Protein AF-A0A967L608-F1 (afdb_monomer_lite)

Radius of gyration: 39.66 Å; chains: 1; bounding box: 47×34×130 Å

Structure (mmCIF, N/CA/C/O backbone):
data_AF-A0A967L608-F1
#
_entry.id   AF-A0A967L60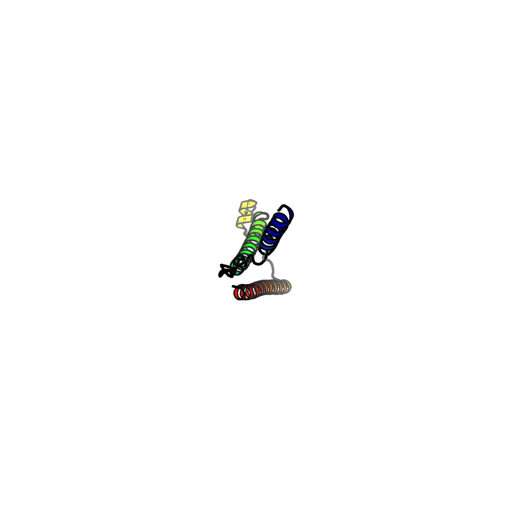8-F1
#
loop_
_atom_site.group_PDB
_atom_site.id
_atom_site.type_symbol
_atom_site.label_atom_id
_atom_site.label_alt_id
_atom_site.label_comp_id
_atom_site.label_asym_id
_atom_site.label_entity_id
_atom_site.label_seq_id
_atom_site.pdbx_PDB_ins_code
_atom_site.Cartn_x
_atom_site.Cartn_y
_atom_site.Cartn_z
_atom_site.occupancy
_atom_site.B_iso_or_equiv
_atom_site.auth_seq_id
_atom_site.auth_comp_id
_atom_site.auth_asym_id
_atom_site.auth_atom_id
_atom_site.pdbx_PDB_model_num
ATOM 1 N N . ASP A 1 1 ? -14.023 5.064 99.621 1.00 57.09 1 ASP A N 1
ATOM 2 C CA . ASP A 1 1 ? -14.237 6.055 98.541 1.00 57.09 1 ASP A CA 1
ATOM 3 C C . ASP A 1 1 ? -13.305 5.937 97.334 1.00 57.09 1 ASP A C 1
ATOM 5 O O . ASP A 1 1 ? -13.781 6.086 96.217 1.00 57.09 1 ASP A O 1
ATOM 9 N N . GLN A 1 2 ? -12.013 5.606 97.480 1.00 54.22 2 GLN A N 1
ATOM 10 C CA . GLN A 1 2 ? -11.124 5.406 96.313 1.00 54.22 2 GLN A CA 1
ATOM 11 C C . GLN A 1 2 ? -11.430 4.148 95.472 1.00 54.22 2 GLN A C 1
ATOM 13 O O . GLN A 1 2 ? -11.172 4.134 94.271 1.00 54.22 2 GLN A O 1
ATOM 18 N N . LEU A 1 3 ? -12.001 3.098 96.073 1.00 55.53 3 LEU A N 1
ATOM 19 C CA . LEU A 1 3 ? -12.303 1.839 95.373 1.00 55.53 3 LEU A CA 1
ATOM 20 C C . LEU A 1 3 ? -13.581 1.907 94.519 1.00 55.53 3 LEU A C 1
ATOM 22 O O . LEU A 1 3 ? -13.697 1.168 93.545 1.00 55.53 3 LEU A O 1
ATOM 26 N N . THR A 1 4 ? -14.507 2.817 94.835 1.00 58.81 4 THR A N 1
ATOM 27 C CA . THR A 1 4 ? -15.756 3.017 94.083 1.00 58.81 4 THR A CA 1
ATOM 28 C C . THR A 1 4 ? -15.501 3.791 92.789 1.00 58.81 4 THR A C 1
ATOM 30 O O . THR A 1 4 ? -15.927 3.355 91.725 1.00 58.81 4 THR A O 1
ATOM 33 N N . LYS A 1 5 ? -14.673 4.845 92.850 1.00 56.38 5 LYS A N 1
ATOM 34 C CA . LYS A 1 5 ? -14.239 5.608 91.664 1.00 56.38 5 LYS A CA 1
ATOM 35 C C . LYS A 1 5 ? -13.518 4.748 90.623 1.00 56.38 5 LYS A C 1
ATOM 37 O O . LYS A 1 5 ? -13.706 4.940 89.430 1.00 56.38 5 LYS A O 1
ATOM 42 N N . ARG A 1 6 ? -12.712 3.773 91.061 1.00 57.56 6 ARG A N 1
ATOM 43 C CA . ARG A 1 6 ? -11.966 2.886 90.152 1.00 57.56 6 ARG A CA 1
ATOM 44 C C . ARG A 1 6 ? -12.868 1.897 89.403 1.00 57.56 6 ARG A C 1
ATOM 46 O O . ARG A 1 6 ? -12.497 1.471 88.318 1.00 57.56 6 ARG A O 1
ATOM 53 N N . ARG A 1 7 ? -14.037 1.547 89.957 1.00 58.25 7 ARG A N 1
ATOM 54 C CA . ARG A 1 7 ? -15.056 0.756 89.245 1.00 58.25 7 ARG A CA 1
ATOM 55 C C . ARG A 1 7 ? -15.780 1.595 88.197 1.00 58.25 7 ARG A C 1
ATOM 57 O O . ARG A 1 7 ? -15.86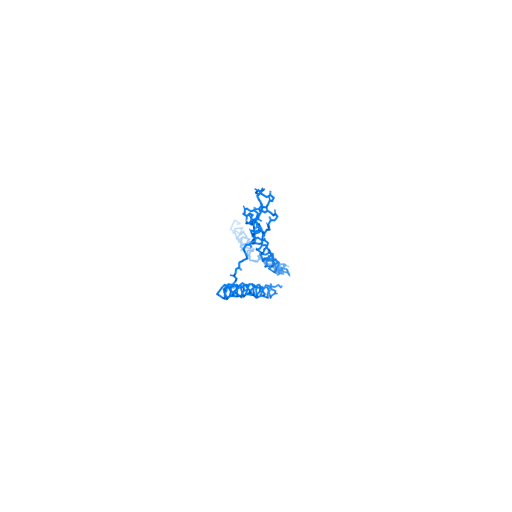8 1.164 87.059 1.00 58.25 7 ARG A O 1
ATOM 64 N N . GLU A 1 8 ? -16.175 2.810 88.557 1.00 57.41 8 GLU A N 1
ATOM 65 C CA . GLU A 1 8 ? -16.852 3.752 87.654 1.00 57.41 8 GLU A CA 1
ATOM 66 C C . GLU A 1 8 ? -15.994 4.105 86.426 1.00 57.41 8 GLU A C 1
ATOM 68 O O . GLU A 1 8 ? -16.481 4.152 85.303 1.00 57.41 8 GLU A O 1
ATOM 73 N N . THR A 1 9 ? -14.679 4.285 86.609 1.00 55.06 9 THR A N 1
ATOM 74 C CA . THR A 1 9 ? -13.766 4.563 85.486 1.00 55.06 9 THR A CA 1
ATOM 75 C C . THR A 1 9 ? -13.564 3.350 84.572 1.00 55.06 9 THR A C 1
ATOM 77 O O . THR A 1 9 ? -13.403 3.530 83.371 1.00 55.06 9 THR A O 1
ATOM 80 N N . LEU A 1 10 ? -13.606 2.121 85.102 1.00 53.91 10 LEU A N 1
ATOM 81 C CA . LEU A 1 10 ? -13.514 0.903 84.284 1.00 53.91 10 LEU A CA 1
ATOM 82 C C . LEU A 1 10 ? -14.807 0.627 83.507 1.00 53.91 10 LEU A C 1
ATOM 84 O O . LEU A 1 10 ? -14.740 0.099 82.403 1.00 53.91 10 LEU A O 1
ATOM 88 N N . GLU A 1 11 ? -15.959 1.019 84.049 1.00 55.00 11 GLU A N 1
ATOM 89 C CA . GLU A 1 11 ? -17.250 0.939 83.359 1.00 55.00 11 GLU A CA 1
ATOM 90 C C . GLU A 1 11 ? -17.311 1.928 82.183 1.00 55.00 11 GLU A C 1
ATOM 92 O O . GLU A 1 11 ? -17.745 1.564 81.095 1.00 55.00 11 GLU A O 1
ATOM 97 N N . ILE A 1 12 ? -16.737 3.128 82.344 1.00 54.16 12 ILE A N 1
ATOM 98 C CA . ILE A 1 12 ? -16.585 4.105 81.253 1.00 54.16 12 ILE A CA 1
ATOM 99 C C . ILE A 1 12 ? -15.536 3.643 80.224 1.00 54.16 12 ILE A C 1
ATOM 101 O O . ILE A 1 12 ? -15.761 3.773 79.023 1.00 54.16 12 ILE A O 1
ATOM 105 N N . SER A 1 13 ? -14.410 3.055 80.648 1.00 53.03 13 SER A N 1
ATOM 106 C CA . SER A 1 13 ? -13.409 2.503 79.716 1.00 53.03 13 SER A CA 1
ATOM 107 C C . SER A 1 13 ? -13.917 1.283 78.936 1.00 53.03 13 SER A C 1
ATOM 109 O O . SER A 1 13 ? -13.511 1.099 77.794 1.00 53.03 13 SER A O 1
ATOM 111 N N . ALA A 1 14 ? -14.828 0.487 79.505 1.00 53.59 14 ALA A N 1
ATOM 112 C CA . ALA A 1 14 ? -15.451 -0.651 78.824 1.00 53.59 14 ALA A CA 1
ATOM 113 C C . ALA A 1 14 ? -16.548 -0.245 77.821 1.00 53.59 14 ALA A C 1
ATOM 115 O O . ALA A 1 14 ? -16.906 -1.050 76.962 1.00 53.59 14 ALA A O 1
ATOM 116 N N . GLU A 1 15 ? -17.084 0.975 77.924 1.00 50.94 15 GLU A N 1
ATOM 117 C CA . GLU A 1 15 ? -18.064 1.523 76.976 1.00 50.94 15 GLU A CA 1
ATOM 118 C C . GLU A 1 15 ? -17.384 2.176 75.758 1.00 50.94 15 GLU A C 1
ATOM 120 O O . GLU A 1 15 ? -17.915 2.148 74.649 1.00 50.94 15 GLU A O 1
ATOM 125 N N . VAL A 1 16 ? -16.165 2.698 75.933 1.00 51.16 16 VAL A N 1
ATOM 126 C CA . VAL A 1 16 ? -15.374 3.282 74.834 1.00 51.16 16 VAL A CA 1
ATOM 127 C C . VAL A 1 16 ? -14.735 2.199 73.956 1.00 51.16 16 VAL A C 1
ATOM 129 O O . VAL A 1 16 ? -14.709 2.352 72.739 1.00 51.16 16 VAL A O 1
ATOM 132 N N . ASP A 1 17 ? -14.327 1.066 74.537 1.00 47.53 17 ASP A N 1
ATOM 133 C CA . ASP A 1 17 ? -13.759 -0.078 73.795 1.00 47.53 17 ASP A CA 1
ATOM 134 C C . ASP A 1 17 ? -14.817 -0.847 72.973 1.00 47.53 17 ASP A C 1
ATOM 136 O O . ASP A 1 17 ? -14.496 -1.650 72.102 1.00 47.53 17 ASP A O 1
ATOM 140 N N . ARG A 1 18 ? -16.111 -0.592 73.227 1.00 44.94 18 ARG A N 1
ATOM 141 C CA . ARG A 1 18 ? -17.239 -1.190 72.491 1.00 44.94 18 ARG A CA 1
ATOM 142 C C . ARG A 1 18 ? -17.734 -0.334 71.319 1.00 44.94 18 ARG A C 1
ATOM 144 O O . ARG A 1 18 ? -18.650 -0.750 70.617 1.00 44.94 18 ARG A O 1
ATOM 151 N N . SER A 1 19 ? -17.121 0.830 71.097 1.00 44.75 19 SER A N 1
ATOM 152 C CA . SER A 1 19 ? -17.437 1.746 69.989 1.00 44.75 19 SER A CA 1
ATOM 153 C C . SER A 1 19 ? -16.478 1.611 68.795 1.00 44.75 19 SER A C 1
ATOM 155 O O . SER A 1 19 ? -16.448 2.487 67.935 1.00 44.75 19 SER A O 1
ATOM 157 N N . GLU A 1 20 ? -15.705 0.522 68.721 1.00 50.03 20 GLU A N 1
ATOM 158 C CA . GLU A 1 20 ? -14.938 0.145 67.521 1.00 50.03 20 GLU A CA 1
ATOM 159 C C . GLU A 1 20 ? -15.702 -0.817 66.595 1.00 50.03 20 GLU A C 1
ATOM 161 O O . GLU A 1 20 ? -15.109 -1.402 65.690 1.00 50.03 20 GLU A O 1
ATOM 166 N N . ASP A 1 21 ? -17.016 -0.985 66.778 1.00 49.72 21 ASP A N 1
ATOM 167 C CA . ASP A 1 21 ? -17.831 -1.771 65.853 1.00 49.72 21 ASP A CA 1
ATOM 168 C C . ASP A 1 21 ? -18.725 -0.856 65.013 1.00 49.72 21 ASP A C 1
ATOM 170 O O . ASP A 1 21 ? -19.523 -0.075 65.526 1.00 49.72 21 ASP A O 1
ATOM 174 N N . GLN A 1 22 ? -18.561 -0.979 63.697 1.00 48.88 22 GLN A N 1
ATOM 175 C CA . GLN A 1 22 ? -19.244 -0.236 62.639 1.00 48.88 22 GLN A CA 1
ATOM 176 C C . GLN A 1 22 ? -18.855 1.238 62.478 1.00 48.88 22 GLN A C 1
ATOM 178 O O . GLN A 1 22 ? -19.680 2.149 62.539 1.00 48.88 22 GLN A O 1
ATOM 183 N N . VAL A 1 23 ? -17.658 1.455 61.929 1.00 48.53 23 VAL A N 1
ATOM 184 C CA . VAL A 1 23 ? -17.643 2.276 60.709 1.00 48.53 23 VAL A CA 1
ATOM 185 C C . VAL A 1 23 ? -18.420 1.474 59.660 1.00 48.53 23 VAL A C 1
ATOM 187 O O . VAL A 1 23 ? -17.849 0.695 58.901 1.00 48.53 23 VAL A O 1
ATOM 190 N N . GLU A 1 24 ? -19.752 1.581 59.691 1.00 52.66 24 GLU A N 1
ATOM 191 C CA . GLU A 1 24 ? -20.622 1.114 58.620 1.00 52.66 24 GLU A CA 1
ATOM 192 C C . GLU A 1 24 ? -20.167 1.902 57.395 1.00 52.66 24 GLU A C 1
ATOM 194 O O . GLU A 1 24 ? -20.512 3.073 57.222 1.00 52.66 24 GLU A O 1
ATOM 199 N N . PHE A 1 25 ? -19.293 1.293 56.592 1.00 53.59 25 PHE A N 1
ATOM 200 C CA . PHE A 1 25 ? -18.885 1.818 55.301 1.00 53.59 25 PHE A CA 1
ATOM 201 C C . PHE A 1 25 ? -20.121 1.724 54.410 1.00 53.59 25 PHE A C 1
ATOM 203 O O . PHE A 1 25 ? -20.290 0.811 53.605 1.00 53.59 25 PHE A O 1
ATOM 210 N N . ARG A 1 26 ? -21.068 2.632 54.646 1.00 62.59 26 ARG A N 1
ATOM 211 C CA . ARG A 1 26 ? -22.281 2.762 53.875 1.00 62.59 26 ARG A CA 1
ATOM 212 C C . ARG A 1 26 ? -21.794 3.270 52.533 1.00 62.59 26 ARG A C 1
ATOM 214 O O . ARG A 1 26 ? -21.383 4.418 52.406 1.00 62.59 26 ARG A O 1
ATOM 221 N N . VAL A 1 27 ? -21.715 2.359 51.570 1.00 61.78 27 VAL A N 1
ATOM 222 C CA . VAL A 1 27 ? -21.346 2.653 50.187 1.00 61.78 27 VAL A CA 1
ATOM 223 C C . VAL A 1 27 ? -22.385 3.648 49.671 1.00 61.78 27 VAL A C 1
ATOM 225 O O . VAL A 1 27 ? -23.483 3.262 49.285 1.00 61.78 27 VAL A O 1
ATOM 228 N N . VAL A 1 28 ? -22.081 4.946 49.773 1.00 62.03 28 VAL A N 1
ATOM 229 C CA . VAL A 1 28 ? -23.013 6.031 49.420 1.00 62.03 28 VAL A CA 1
ATOM 230 C C . VAL A 1 28 ? -23.251 6.071 47.911 1.00 62.03 28 VAL A C 1
ATOM 232 O O . VAL A 1 28 ? -24.317 6.492 47.475 1.00 62.03 28 VAL A O 1
ATOM 235 N N . GLU A 1 29 ? -22.323 5.555 47.105 1.00 56.88 29 GLU A N 1
ATOM 236 C CA . GLU A 1 29 ? -22.543 5.362 45.677 1.00 56.88 29 GLU A CA 1
ATOM 237 C C . GLU A 1 29 ? -21.965 4.016 45.230 1.00 56.88 29 GLU A C 1
ATOM 239 O O . GLU A 1 29 ? -20.777 3.761 45.454 1.00 56.88 29 GLU A O 1
ATOM 244 N N . PRO A 1 30 ? -22.764 3.135 44.596 1.00 65.25 30 PRO A N 1
ATOM 245 C CA . PRO A 1 30 ? -22.203 1.979 43.914 1.00 65.25 30 PRO A CA 1
ATOM 246 C C . PRO A 1 30 ? -21.175 2.469 42.881 1.00 65.25 30 PRO A C 1
ATOM 248 O O . PRO A 1 30 ? -21.386 3.524 42.272 1.00 65.25 30 PRO A O 1
ATOM 251 N N . PRO A 1 31 ? -20.069 1.736 42.661 1.00 61.78 31 PRO A N 1
ATOM 252 C CA . PRO A 1 31 ? -19.106 2.094 41.631 1.00 61.78 31 PRO A CA 1
ATOM 253 C C . PRO A 1 31 ? -19.849 2.208 40.301 1.00 61.78 31 PRO A C 1
ATOM 255 O O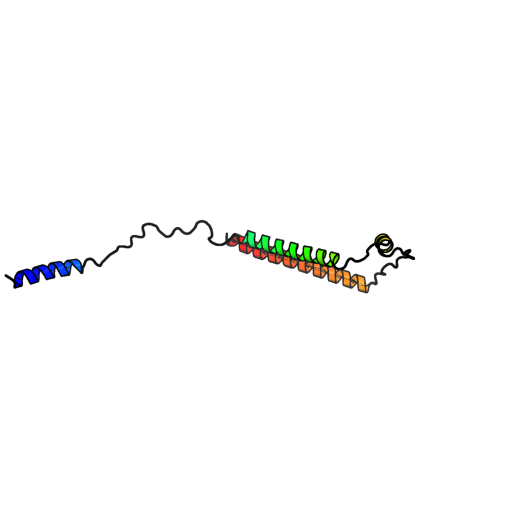 . PRO A 1 31 ? -20.409 1.232 39.799 1.00 61.78 31 PRO A O 1
ATOM 258 N N . ARG A 1 32 ? -19.906 3.425 39.753 1.00 62.50 32 ARG A N 1
ATOM 259 C CA . ARG A 1 32 ? -20.498 3.662 38.439 1.00 62.50 32 ARG A CA 1
ATOM 260 C C . ARG A 1 32 ? -19.613 2.928 37.441 1.00 62.50 32 ARG A C 1
ATOM 262 O O . ARG A 1 32 ? -18.470 3.324 37.228 1.00 62.50 32 ARG A O 1
ATOM 269 N N . VAL A 1 33 ? -20.122 1.840 36.869 1.00 61.66 33 VAL A N 1
ATOM 270 C CA . VAL A 1 33 ? -19.533 1.257 35.663 1.00 61.66 33 VAL A CA 1
ATOM 271 C C . VAL A 1 33 ? -19.476 2.377 34.625 1.00 61.66 33 VAL A C 1
ATOM 273 O O . VAL A 1 33 ? -20.523 2.962 34.330 1.00 61.66 33 VAL A O 1
ATOM 276 N N . PRO A 1 34 ? -18.282 2.748 34.131 1.00 59.75 34 PRO A N 1
ATOM 277 C CA . PRO A 1 34 ? -18.171 3.767 33.105 1.00 59.75 34 PRO A CA 1
ATOM 278 C C . PRO A 1 34 ? -19.038 3.356 31.916 1.00 59.75 34 PRO A C 1
ATOM 280 O O . PRO A 1 34 ? -18.899 2.255 31.391 1.00 59.75 34 PRO A O 1
ATOM 283 N N . THR A 1 35 ? -19.954 4.232 31.514 1.00 60.97 35 THR A N 1
ATOM 284 C CA . THR A 1 35 ? -20.787 4.062 30.314 1.00 60.97 35 THR A CA 1
ATOM 285 C C . THR A 1 35 ? -19.980 4.171 29.025 1.00 60.97 35 THR A C 1
ATOM 287 O O . THR A 1 35 ? -20.478 3.816 27.964 1.00 60.97 35 THR A O 1
ATOM 290 N N . GLU A 1 36 ? -18.739 4.648 29.118 1.00 58.19 36 GLU A N 1
ATOM 291 C CA . GLU A 1 36 ? -17.795 4.716 28.013 1.00 58.19 36 GLU A CA 1
ATOM 292 C C . GLU A 1 36 ? -16.592 3.817 28.321 1.00 58.19 36 GLU A C 1
ATOM 294 O O . GLU A 1 36 ? -16.045 3.873 29.430 1.00 58.19 36 GLU A O 1
ATOM 299 N N . PRO A 1 37 ? -16.169 2.969 27.369 1.00 59.00 37 PRO A N 1
ATOM 300 C CA . PRO A 1 37 ? -15.021 2.105 27.566 1.00 59.00 37 PRO A CA 1
ATOM 301 C C . PRO A 1 37 ? -13.777 2.952 27.856 1.00 59.00 37 PRO A C 1
ATOM 303 O O . PRO A 1 37 ? -13.388 3.811 27.072 1.00 59.00 37 PRO A O 1
ATOM 306 N N . ALA A 1 38 ? -13.095 2.667 28.966 1.00 59.06 38 ALA A N 1
ATOM 307 C CA . ALA A 1 38 ? -11.859 3.348 29.368 1.00 59.06 38 ALA A CA 1
ATOM 308 C C . ALA A 1 38 ? -10.657 3.078 28.428 1.00 59.06 38 ALA A C 1
ATOM 310 O O . ALA A 1 38 ? -9.551 3.559 28.673 1.00 59.06 38 ALA A O 1
ATOM 311 N N . ALA A 1 39 ? -10.849 2.282 27.369 1.00 61.28 39 ALA A N 1
ATOM 312 C CA . ALA A 1 39 ? -9.832 1.949 26.382 1.00 61.28 39 ALA A CA 1
ATOM 313 C C . ALA A 1 39 ? -9.976 2.838 25.131 1.00 61.28 39 ALA A C 1
ATOM 315 O O . ALA A 1 39 ? -11.096 3.080 24.684 1.00 61.28 39 ALA A O 1
ATOM 316 N N . PRO A 1 40 ? -8.864 3.290 24.519 1.00 67.25 40 PRO A N 1
ATOM 317 C CA . PRO A 1 40 ? -8.908 4.118 23.317 1.00 67.25 40 PRO A CA 1
ATOM 318 C C . PRO A 1 40 ? -9.650 3.409 22.178 1.00 67.25 40 PRO A C 1
ATOM 320 O O . PRO A 1 40 ? -9.540 2.190 22.036 1.00 67.25 40 PRO A O 1
ATOM 323 N N . ASN A 1 41 ? -10.369 4.187 21.359 1.00 73.31 41 ASN A N 1
ATOM 324 C CA . ASN A 1 41 ? -11.189 3.741 20.226 1.00 73.31 41 ASN A CA 1
ATOM 325 C C . ASN A 1 41 ? -10.457 2.704 19.353 1.00 73.31 41 ASN A C 1
ATOM 327 O O . ASN A 1 41 ? -9.731 3.054 18.418 1.00 73.31 41 ASN A O 1
ATOM 331 N N . ARG A 1 42 ? -10.665 1.412 19.639 1.00 79.44 42 ARG A N 1
ATOM 332 C CA . ARG A 1 42 ? -9.988 0.299 18.954 1.00 79.44 42 ARG A CA 1
ATOM 333 C C . ARG A 1 42 ? -10.192 0.336 17.434 1.00 79.44 42 ARG A C 1
ATOM 335 O O . ARG A 1 42 ? -9.193 0.208 16.726 1.00 79.44 42 ARG A O 1
ATOM 342 N N . PRO A 1 43 ? -11.404 0.608 16.904 1.00 80.00 43 PRO A N 1
ATOM 343 C CA . PRO A 1 43 ? -11.611 0.726 15.458 1.00 80.00 43 PRO A CA 1
ATOM 344 C C . PRO A 1 43 ? -10.801 1.867 14.816 1.00 80.00 43 PRO A C 1
ATOM 346 O O . PRO A 1 43 ? -10.301 1.741 13.696 1.00 80.00 43 PRO A O 1
ATOM 349 N N . ALA A 1 44 ? -10.615 2.976 15.541 1.00 83.81 44 ALA A N 1
ATOM 350 C CA . ALA A 1 44 ? -9.824 4.111 15.069 1.00 83.81 44 ALA A CA 1
ATOM 351 C C . ALA A 1 44 ? -8.319 3.790 15.049 1.00 83.81 44 ALA A C 1
ATOM 353 O O . ALA A 1 44 ? -7.614 4.179 14.124 1.00 83.81 44 ALA A O 1
ATOM 354 N N . LEU A 1 45 ? -7.816 3.029 16.026 1.00 84.31 45 LEU A N 1
ATOM 355 C CA . LEU A 1 45 ? -6.416 2.586 16.037 1.00 84.31 45 LEU A CA 1
ATOM 356 C C . LEU A 1 45 ? -6.120 1.566 14.927 1.00 84.31 45 LEU A C 1
ATOM 358 O O . LEU A 1 45 ? -5.059 1.612 14.299 1.00 84.31 45 LEU A O 1
ATOM 362 N N . VAL A 1 46 ? -7.062 0.664 14.647 1.00 85.44 46 VAL A N 1
ATOM 363 C CA . VAL A 1 46 ? -6.928 -0.338 13.578 1.00 85.44 46 VAL A CA 1
ATOM 364 C C . VAL A 1 46 ? -6.911 0.332 12.198 1.00 85.44 46 VAL A C 1
ATOM 366 O O . VAL A 1 46 ? -6.033 0.045 11.387 1.00 85.44 46 VAL A O 1
ATOM 369 N N . THR A 1 47 ? -7.807 1.288 11.942 1.00 87.69 47 THR A N 1
ATOM 370 C CA . THR A 1 47 ? -7.798 2.082 10.697 1.00 87.69 47 THR A CA 1
ATOM 371 C C . THR A 1 47 ? -6.546 2.953 10.573 1.00 87.69 47 THR A C 1
ATOM 373 O O . THR A 1 47 ? -5.904 2.958 9.521 1.00 87.69 47 THR A O 1
ATOM 376 N N . ALA A 1 48 ? -6.154 3.653 11.643 1.00 89.81 48 ALA A N 1
ATOM 377 C CA . ALA A 1 48 ? -4.989 4.536 11.636 1.00 89.81 48 ALA A CA 1
ATOM 378 C C . ALA A 1 48 ? -3.678 3.778 11.389 1.00 89.81 48 ALA A C 1
ATOM 380 O O . ALA A 1 48 ? -2.843 4.240 10.614 1.00 89.81 48 ALA A O 1
ATOM 381 N N . SER A 1 49 ? -3.498 2.604 12.000 1.00 88.25 49 SER A N 1
ATOM 382 C CA . SER A 1 49 ? -2.290 1.790 11.807 1.00 88.25 49 SER A CA 1
ATOM 383 C C . SER A 1 49 ? -2.167 1.244 10.381 1.00 88.25 49 SER A C 1
ATOM 385 O O . SER A 1 49 ? -1.085 1.322 9.797 1.00 88.25 49 SER A O 1
ATOM 387 N N . LEU A 1 50 ? -3.266 0.769 9.781 1.00 89.50 50 LEU A N 1
ATOM 388 C CA . LEU A 1 50 ? -3.271 0.335 8.381 1.00 89.50 50 LEU A CA 1
ATOM 389 C C . LEU A 1 50 ? -2.969 1.506 7.434 1.00 89.50 50 LEU A C 1
ATOM 391 O O . LEU A 1 50 ? -2.148 1.369 6.525 1.00 89.50 50 LEU A O 1
ATOM 395 N N . GLY A 1 51 ? -3.593 2.664 7.669 1.00 90.81 51 GLY A N 1
ATOM 396 C CA . GLY A 1 51 ? -3.351 3.878 6.891 1.00 90.81 51 GLY A CA 1
ATOM 397 C C . GLY A 1 51 ? -1.899 4.352 6.988 1.00 90.81 51 GLY A C 1
ATOM 398 O O . GLY A 1 51 ? -1.266 4.614 5.966 1.00 90.81 51 GLY A O 1
ATOM 399 N N . ALA A 1 52 ? -1.338 4.389 8.198 1.00 91.56 52 ALA A N 1
ATOM 400 C CA . ALA A 1 52 ? 0.056 4.757 8.429 1.00 91.56 52 ALA A CA 1
ATOM 401 C C . ALA A 1 52 ? 1.028 3.793 7.734 1.00 91.56 52 ALA A C 1
ATOM 403 O O . ALA A 1 52 ? 1.988 4.239 7.107 1.00 91.56 52 ALA A O 1
ATOM 404 N N . ALA A 1 53 ? 0.763 2.484 7.783 1.00 90.38 53 ALA A N 1
ATOM 405 C CA . ALA A 1 53 ? 1.573 1.495 7.079 1.00 90.38 53 ALA A CA 1
ATOM 406 C C . ALA A 1 53 ? 1.509 1.693 5.557 1.00 90.38 53 ALA A C 1
ATOM 408 O O . ALA A 1 53 ? 2.551 1.756 4.906 1.00 90.38 53 ALA A O 1
ATOM 409 N N . ALA A 1 54 ? 0.311 1.847 4.985 1.00 90.56 54 ALA A N 1
ATOM 410 C CA . ALA A 1 54 ? 0.137 2.049 3.546 1.00 90.56 54 ALA A CA 1
ATOM 411 C C . ALA A 1 54 ? 0.867 3.307 3.049 1.00 90.56 54 ALA A C 1
ATOM 413 O O . ALA A 1 54 ? 1.580 3.258 2.045 1.00 90.56 54 ALA A O 1
ATOM 414 N N . LEU A 1 55 ? 0.744 4.414 3.786 1.00 92.06 55 LEU A N 1
ATOM 415 C CA . LEU A 1 55 ? 1.455 5.654 3.484 1.00 92.06 55 LEU A CA 1
ATOM 416 C C . LEU A 1 55 ? 2.969 5.497 3.644 1.00 92.06 55 LEU A C 1
ATOM 418 O O . LEU A 1 55 ? 3.714 5.962 2.786 1.00 92.06 55 LEU A O 1
ATOM 422 N N . GLY A 1 56 ? 3.430 4.810 4.691 1.00 91.88 56 GLY A N 1
ATOM 423 C CA . GLY A 1 56 ? 4.850 4.561 4.933 1.00 91.88 56 GLY A CA 1
ATOM 424 C C . GLY A 1 56 ? 5.504 3.751 3.813 1.00 91.88 56 GLY A C 1
ATOM 425 O O . GLY A 1 56 ? 6.525 4.166 3.266 1.00 91.88 56 GLY A O 1
ATOM 426 N N . TYR A 1 57 ? 4.892 2.635 3.411 1.00 90.31 57 TYR A N 1
ATOM 427 C CA . TYR A 1 57 ? 5.400 1.816 2.306 1.00 90.31 57 TYR A CA 1
ATOM 428 C C . TYR A 1 57 ? 5.307 2.538 0.955 1.00 90.31 57 TYR A C 1
ATOM 430 O O . TYR A 1 57 ? 6.236 2.446 0.151 1.00 90.31 57 TYR A O 1
ATOM 438 N N . GLY A 1 58 ? 4.230 3.293 0.709 1.00 88.62 58 GLY A N 1
ATOM 439 C CA . GLY A 1 58 ? 4.088 4.103 -0.503 1.00 88.62 58 GLY A CA 1
ATOM 440 C C . GLY A 1 58 ? 5.156 5.195 -0.603 1.00 88.62 58 GLY A C 1
ATOM 441 O O . GLY A 1 58 ? 5.819 5.329 -1.633 1.00 88.62 58 GLY A O 1
ATOM 442 N N . ALA A 1 59 ? 5.381 5.927 0.489 1.00 89.81 59 ALA A N 1
ATOM 443 C CA . ALA A 1 59 ? 6.413 6.954 0.574 1.00 89.81 59 ALA A CA 1
ATOM 444 C C . ALA A 1 59 ? 7.817 6.365 0.396 1.00 89.81 59 ALA A C 1
ATOM 446 O O . ALA A 1 59 ? 8.635 6.954 -0.306 1.00 89.81 59 ALA A O 1
ATOM 447 N N . LEU A 1 60 ? 8.086 5.185 0.964 1.00 89.50 60 LEU A N 1
ATOM 448 C CA . LEU A 1 60 ? 9.364 4.499 0.790 1.00 89.50 60 LEU A CA 1
ATOM 449 C C . LEU A 1 60 ? 9.619 4.122 -0.678 1.00 89.50 60 LEU A C 1
ATOM 451 O O . LEU A 1 60 ? 10.725 4.324 -1.175 1.00 89.50 60 LEU A O 1
ATOM 455 N N . GLY A 1 61 ? 8.604 3.629 -1.393 1.00 87.56 61 GLY A N 1
ATOM 456 C CA . GLY A 1 61 ? 8.727 3.315 -2.821 1.00 87.56 61 GLY A CA 1
ATOM 457 C C . GLY A 1 61 ? 9.029 4.551 -3.675 1.00 87.56 61 GLY A C 1
ATOM 458 O O . GLY A 1 61 ? 9.899 4.520 -4.551 1.00 87.56 61 GLY A O 1
ATOM 459 N N . ILE A 1 62 ? 8.363 5.669 -3.378 1.00 87.75 62 ILE A N 1
ATOM 460 C CA . ILE A 1 62 ? 8.630 6.956 -4.033 1.00 87.75 62 ILE A CA 1
ATOM 461 C C . ILE A 1 62 ? 10.052 7.428 -3.714 1.00 87.75 62 ILE A C 1
ATOM 463 O O . ILE A 1 62 ? 10.799 7.787 -4.623 1.00 87.75 62 ILE A O 1
ATOM 467 N N . LEU A 1 63 ? 10.460 7.356 -2.447 1.00 90.31 63 LEU A N 1
ATOM 468 C CA . LEU A 1 63 ? 11.801 7.728 -2.006 1.00 90.31 63 LEU A CA 1
ATOM 469 C C . LEU A 1 63 ? 12.885 6.915 -2.723 1.00 90.31 63 LEU A C 1
ATOM 471 O O . LEU A 1 63 ? 13.864 7.493 -3.186 1.00 90.31 63 LEU A O 1
ATOM 475 N N . MET A 1 64 ? 12.701 5.602 -2.889 1.00 89.56 64 MET A N 1
ATOM 476 C CA . MET A 1 64 ? 13.645 4.775 -3.652 1.00 89.56 64 MET A CA 1
ATOM 477 C C . MET A 1 64 ? 13.778 5.243 -5.107 1.00 89.56 64 MET A C 1
ATOM 479 O O . MET A 1 64 ? 14.882 5.251 -5.647 1.00 89.56 64 MET A O 1
ATOM 483 N N . THR A 1 65 ? 12.679 5.684 -5.721 1.00 85.38 65 THR A N 1
ATOM 484 C CA . THR A 1 65 ? 12.676 6.188 -7.105 1.00 85.38 65 THR A CA 1
ATOM 485 C C . THR A 1 65 ? 13.359 7.556 -7.220 1.00 85.38 65 THR A C 1
ATOM 487 O O . THR A 1 65 ? 13.991 7.845 -8.231 1.00 85.38 65 THR A O 1
ATOM 490 N N . LEU A 1 66 ? 13.271 8.386 -6.177 1.00 85.00 66 LEU A N 1
ATOM 491 C CA . LEU A 1 66 ? 13.978 9.669 -6.091 1.00 85.00 66 LEU A CA 1
ATOM 492 C C . LEU A 1 66 ? 15.489 9.486 -5.892 1.00 85.00 66 LEU A C 1
ATOM 494 O O . LEU A 1 66 ? 16.271 10.245 -6.454 1.00 85.00 66 LEU A O 1
ATOM 498 N N . VAL A 1 67 ? 15.902 8.491 -5.099 1.00 86.38 67 VAL A N 1
ATOM 499 C CA . VAL A 1 67 ? 17.322 8.205 -4.825 1.00 86.38 67 VAL A CA 1
ATOM 500 C C . VAL A 1 67 ? 18.013 7.576 -6.037 1.00 86.38 67 VAL A C 1
ATOM 502 O O . VAL A 1 67 ? 19.153 7.924 -6.339 1.00 86.38 67 VAL A O 1
ATOM 505 N N . TRP A 1 68 ? 17.329 6.676 -6.748 1.00 78.69 68 TRP A N 1
ATOM 506 C CA . TRP A 1 68 ? 17.809 6.074 -7.993 1.00 78.69 68 TRP A CA 1
ATOM 507 C C . TRP A 1 68 ? 16.849 6.363 -9.147 1.00 78.69 68 TRP A C 1
ATOM 509 O O . TRP A 1 68 ? 16.054 5.496 -9.528 1.00 78.69 68 TRP A O 1
ATOM 519 N N . PRO A 1 69 ? 16.928 7.572 -9.731 1.00 73.88 69 PRO A N 1
ATOM 520 C CA . PRO A 1 69 ? 16.134 7.897 -10.900 1.00 73.88 69 PRO A CA 1
ATOM 521 C C . PRO A 1 69 ? 16.555 6.999 -12.068 1.00 73.88 69 PRO A C 1
ATOM 523 O O . PRO A 1 69 ? 17.724 6.946 -12.453 1.00 73.88 69 PRO A O 1
ATOM 526 N N . ALA A 1 70 ? 15.590 6.278 -12.632 1.00 73.88 70 ALA A N 1
ATOM 527 C CA . ALA A 1 70 ? 15.768 5.520 -13.863 1.00 73.88 70 ALA A CA 1
ATOM 528 C C . ALA A 1 70 ? 15.298 6.361 -15.057 1.00 73.88 70 ALA A C 1
ATOM 530 O O . ALA A 1 70 ? 14.287 7.055 -14.973 1.00 73.88 70 ALA A O 1
ATOM 531 N N . PHE A 1 71 ? 16.011 6.283 -16.180 1.00 74.69 71 PHE A N 1
ATOM 532 C CA . PHE A 1 71 ? 15.591 6.934 -17.420 1.00 74.69 71 PHE A CA 1
ATOM 533 C C . PHE A 1 71 ? 14.506 6.095 -18.097 1.00 74.69 71 PHE A C 1
ATOM 535 O O . PHE A 1 71 ? 14.753 4.949 -18.481 1.00 74.69 71 PHE A O 1
ATOM 542 N N . TYR A 1 72 ? 13.308 6.659 -18.246 1.00 69.50 72 TYR A N 1
ATOM 543 C CA . TYR A 1 72 ? 12.171 5.966 -18.858 1.00 69.50 72 TYR A CA 1
ATOM 544 C C . TYR A 1 72 ? 12.006 6.331 -20.335 1.00 69.50 72 TYR A C 1
ATOM 546 O O . TYR A 1 72 ? 11.546 5.501 -21.124 1.00 69.50 72 TYR A O 1
ATOM 554 N N . THR A 1 73 ? 12.421 7.541 -20.727 1.00 70.94 73 THR A N 1
ATOM 555 C CA . THR A 1 73 ? 12.187 8.084 -22.069 1.00 70.94 73 THR A CA 1
ATOM 556 C C . THR A 1 73 ? 13.491 8.441 -22.782 1.00 70.94 73 THR A C 1
ATOM 558 O O . THR A 1 73 ? 14.495 8.802 -22.172 1.00 70.94 73 THR A O 1
ATOM 561 N N . ARG A 1 74 ? 13.471 8.385 -24.122 1.00 67.81 74 ARG A N 1
ATOM 562 C CA . ARG A 1 74 ? 14.593 8.834 -24.970 1.00 67.81 74 ARG A CA 1
ATOM 563 C C . ARG A 1 74 ? 14.925 10.318 -24.755 1.00 67.81 74 ARG A C 1
ATOM 565 O O . ARG A 1 74 ? 16.090 10.686 -24.846 1.00 67.81 74 ARG A O 1
ATOM 572 N N . ALA A 1 75 ? 13.906 11.136 -24.477 1.00 70.94 75 ALA A N 1
ATOM 573 C CA . ALA A 1 75 ? 14.050 12.557 -24.169 1.00 70.94 75 ALA A CA 1
ATOM 574 C C . ALA A 1 75 ? 14.841 12.769 -22.868 1.00 70.94 75 ALA A C 1
ATOM 576 O O . ALA A 1 75 ? 15.825 13.498 -22.894 1.00 70.94 75 ALA A O 1
ATOM 577 N N . ASP A 1 76 ? 14.501 12.036 -21.799 1.00 71.62 76 ASP A N 1
ATOM 578 C CA . ASP A 1 76 ? 15.202 12.093 -20.506 1.00 71.62 76 ASP A CA 1
ATOM 579 C C . ASP A 1 76 ? 16.697 11.754 -20.649 1.00 71.62 76 ASP A C 1
ATOM 581 O O . ASP A 1 76 ? 17.555 12.368 -20.016 1.00 71.62 76 ASP A O 1
ATOM 585 N N . LEU A 1 77 ? 17.026 10.786 -21.515 1.00 71.94 77 LEU A N 1
ATOM 586 C CA . LEU A 1 77 ? 18.410 10.386 -21.782 1.00 71.94 77 LEU A CA 1
ATOM 587 C C . LEU A 1 77 ? 19.173 11.443 -22.596 1.00 71.94 77 LEU A C 1
ATOM 589 O O . LEU A 1 77 ? 20.351 11.690 -22.341 1.00 71.94 77 LEU A O 1
ATOM 593 N N . TYR A 1 78 ? 18.506 12.059 -23.577 1.00 73.88 78 TYR A N 1
ATOM 594 C CA . TYR A 1 78 ? 19.087 13.128 -24.387 1.00 73.88 78 TYR A CA 1
ATOM 595 C C . TYR A 1 78 ? 19.338 14.384 -23.547 1.00 73.88 78 TYR A C 1
ATOM 597 O O . TYR A 1 78 ? 20.403 14.982 -23.647 1.00 73.88 78 TYR A O 1
ATOM 605 N N . GLU A 1 79 ? 18.395 14.753 -22.681 1.00 77.12 79 GLU A N 1
ATOM 606 C CA . GLU A 1 79 ? 18.519 15.915 -21.804 1.00 77.12 79 GLU A CA 1
ATOM 607 C C . GLU A 1 79 ? 19.667 15.739 -20.800 1.00 77.12 79 GLU A C 1
ATOM 609 O O . GLU A 1 79 ? 20.504 16.633 -20.668 1.00 77.12 79 GLU A O 1
ATOM 614 N N . ALA A 1 80 ? 19.776 14.558 -20.179 1.00 76.62 80 ALA A N 1
ATOM 615 C CA . ALA A 1 80 ? 20.805 14.275 -19.182 1.00 76.62 80 ALA A CA 1
ATOM 616 C C . ALA A 1 80 ? 22.207 14.027 -19.766 1.00 76.62 80 ALA A C 1
ATO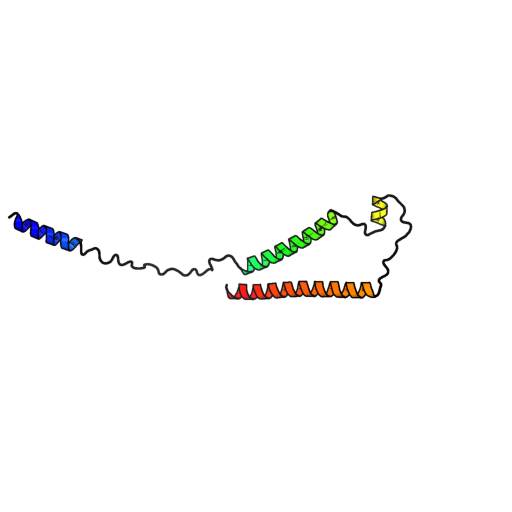M 618 O O . ALA A 1 80 ? 23.197 14.395 -19.136 1.00 76.62 80 ALA A O 1
ATOM 619 N N . MET A 1 81 ? 22.318 13.383 -20.936 1.00 78.94 81 MET A N 1
ATOM 620 C CA . MET A 1 81 ? 23.617 12.967 -21.491 1.00 78.94 81 MET A CA 1
ATOM 621 C C . MET A 1 81 ? 24.050 13.726 -22.753 1.00 78.94 81 MET A C 1
ATOM 623 O O . MET A 1 81 ? 25.190 13.561 -23.181 1.00 78.94 81 MET A O 1
ATOM 627 N N . GLN A 1 82 ? 23.178 14.545 -23.359 1.00 77.50 82 GLN A N 1
ATOM 628 C CA . GLN A 1 82 ? 23.459 15.353 -24.562 1.00 77.50 82 GLN A CA 1
ATOM 629 C C . GLN A 1 82 ? 24.028 14.545 -25.748 1.00 77.50 82 GLN A C 1
ATOM 631 O O . GLN A 1 82 ? 24.728 15.076 -26.610 1.00 77.50 82 GLN A O 1
ATOM 636 N N . ILE A 1 83 ? 23.724 13.245 -25.807 1.00 79.44 83 ILE A N 1
ATOM 637 C CA . ILE A 1 83 ? 24.140 12.328 -26.875 1.00 79.44 83 ILE A CA 1
ATOM 638 C C . ILE A 1 83 ? 22.914 11.836 -27.656 1.00 79.44 83 ILE A C 1
ATOM 640 O O . ILE A 1 83 ? 21.890 11.502 -27.052 1.00 79.44 83 ILE A O 1
ATOM 644 N N . PRO A 1 84 ? 22.984 11.770 -28.999 1.00 75.25 84 PRO A N 1
ATOM 645 C CA . PRO A 1 84 ? 21.860 11.335 -29.820 1.00 75.25 84 PRO A CA 1
ATOM 646 C C . PRO A 1 84 ? 21.547 9.849 -29.586 1.00 75.25 84 PRO A C 1
ATOM 648 O O . PRO A 1 84 ? 22.406 8.978 -29.729 1.00 75.25 84 PRO A O 1
ATOM 651 N N . VAL A 1 85 ? 20.290 9.551 -29.249 1.00 72.94 85 VAL A N 1
ATOM 652 C CA . VAL A 1 85 ? 19.806 8.179 -29.039 1.00 72.94 85 VAL A CA 1
ATOM 653 C C . VAL A 1 85 ? 19.660 7.482 -30.396 1.00 72.94 85 VAL A C 1
ATOM 655 O O . VAL A 1 85 ? 18.721 7.750 -31.141 1.00 72.94 85 VAL A O 1
ATOM 658 N N . LEU A 1 86 ? 20.582 6.567 -30.709 1.00 76.12 86 LEU A N 1
ATOM 659 C CA . LEU A 1 86 ? 20.653 5.835 -31.988 1.00 76.12 86 LEU A CA 1
ATOM 660 C C . LEU A 1 86 ? 19.456 4.887 -32.235 1.00 76.12 86 LEU A C 1
ATOM 662 O O . LEU A 1 86 ? 19.213 4.475 -33.366 1.00 76.12 86 LEU A O 1
ATOM 666 N N . GLY A 1 87 ? 18.696 4.539 -31.191 1.00 70.62 87 GLY A N 1
ATOM 667 C CA . GLY A 1 87 ? 17.503 3.689 -31.257 1.00 70.62 87 GLY A CA 1
ATOM 668 C C . GLY A 1 87 ? 17.114 3.137 -29.881 1.00 70.62 87 GLY A C 1
ATOM 669 O O . GLY A 1 87 ? 17.887 3.241 -28.932 1.00 70.62 87 GLY A O 1
ATOM 670 N N . SER A 1 88 ? 15.921 2.545 -29.748 1.00 73.75 88 SER A N 1
ATOM 671 C CA . SER A 1 88 ? 15.520 1.808 -28.535 1.00 73.75 88 SER A CA 1
ATOM 672 C C . SER A 1 88 ? 15.297 0.337 -28.854 1.00 73.75 88 SER A C 1
ATOM 674 O O . SER A 1 88 ? 14.591 0.021 -29.809 1.00 73.75 88 SER A O 1
ATOM 676 N N . ILE A 1 89 ? 15.832 -0.553 -28.024 1.00 75.94 89 ILE A N 1
ATOM 677 C CA . ILE A 1 89 ? 15.572 -1.989 -28.128 1.00 75.94 89 ILE A CA 1
ATOM 678 C C . ILE A 1 89 ? 14.388 -2.309 -27.220 1.00 75.94 89 ILE A C 1
ATOM 680 O O . ILE A 1 89 ? 14.457 -2.121 -26.005 1.00 75.94 89 ILE A O 1
ATOM 684 N N . GLU A 1 90 ? 13.290 -2.778 -27.804 1.00 71.69 90 GLU A N 1
ATOM 685 C CA . GLU A 1 90 ? 12.151 -3.233 -27.015 1.00 71.69 90 GLU A CA 1
ATOM 686 C C . GLU A 1 90 ? 12.474 -4.549 -26.306 1.00 71.69 90 GLU A C 1
ATOM 688 O O . GLU A 1 90 ? 13.082 -5.471 -26.858 1.00 71.69 90 GLU A O 1
ATOM 693 N N . LYS A 1 91 ? 12.032 -4.660 -25.052 1.00 75.00 91 LYS A N 1
ATOM 694 C CA . LYS A 1 91 ? 12.185 -5.888 -24.276 1.00 75.00 91 LYS A CA 1
ATOM 695 C C . LYS A 1 91 ? 11.268 -6.971 -24.849 1.00 75.00 91 LYS A C 1
ATOM 697 O O . LYS A 1 91 ? 10.069 -6.983 -24.570 1.00 75.00 91 LYS A O 1
ATOM 702 N N . VAL A 1 92 ? 11.838 -7.920 -25.593 1.00 76.25 92 VAL A N 1
ATOM 703 C CA . VAL A 1 92 ? 11.102 -9.073 -26.133 1.00 76.25 92 VAL A CA 1
ATOM 704 C C . VAL A 1 92 ? 10.570 -9.929 -24.981 1.00 76.25 92 VAL A C 1
ATOM 706 O O . VAL A 1 92 ? 11.319 -10.561 -24.229 1.00 76.25 92 VAL A O 1
ATOM 709 N N . ARG A 1 93 ? 9.245 -9.946 -24.814 1.00 69.69 93 ARG A N 1
ATOM 710 C CA . ARG A 1 93 ? 8.578 -10.737 -23.776 1.00 69.69 93 ARG A CA 1
ATOM 711 C C . ARG A 1 93 ? 8.563 -12.209 -24.175 1.00 69.69 93 ARG A C 1
ATOM 713 O O . ARG A 1 93 ? 7.718 -12.650 -24.944 1.00 69.69 93 ARG A O 1
ATOM 720 N N . THR A 1 94 ? 9.484 -12.989 -23.620 1.00 83.00 94 THR A N 1
ATOM 721 C CA . THR A 1 94 ? 9.458 -14.451 -23.757 1.00 83.00 94 THR A CA 1
ATOM 722 C C . THR A 1 94 ? 8.250 -15.046 -23.019 1.00 83.00 94 THR A C 1
ATOM 724 O O . THR A 1 94 ? 7.815 -14.528 -21.987 1.00 83.00 94 THR A O 1
ATOM 727 N N . GLY A 1 95 ? 7.712 -16.178 -23.491 1.00 83.25 95 GLY A N 1
ATOM 728 C CA . GLY A 1 95 ? 6.573 -16.847 -22.835 1.00 83.25 95 GLY A CA 1
ATOM 729 C C . GLY A 1 95 ? 6.835 -17.217 -21.363 1.00 83.25 95 GLY A C 1
ATOM 730 O O . GLY A 1 95 ? 5.925 -17.182 -20.535 1.00 83.25 95 GLY A O 1
ATOM 731 N N . ARG A 1 96 ? 8.102 -17.480 -21.003 1.00 81.38 96 ARG A N 1
ATOM 732 C CA . ARG A 1 96 ? 8.542 -17.681 -19.610 1.00 81.38 96 ARG A CA 1
ATOM 733 C C . ARG A 1 96 ? 8.435 -16.403 -18.772 1.00 81.38 96 ARG A C 1
ATOM 735 O O . ARG A 1 96 ? 7.956 -16.469 -17.643 1.00 81.38 96 ARG A O 1
ATOM 742 N N . ALA A 1 97 ? 8.820 -15.250 -19.324 1.00 83.88 97 ALA A N 1
ATOM 743 C CA . ALA A 1 97 ? 8.665 -13.959 -18.655 1.00 83.88 97 ALA A CA 1
ATOM 744 C C . ALA A 1 97 ? 7.185 -13.603 -18.444 1.00 83.88 97 ALA A C 1
ATOM 746 O O . ALA A 1 97 ? 6.824 -13.091 -17.389 1.00 83.88 97 ALA A O 1
ATOM 747 N N . ARG A 1 98 ? 6.308 -13.941 -19.403 1.00 85.44 98 ARG A N 1
ATOM 748 C CA . ARG A 1 98 ? 4.858 -13.739 -19.252 1.00 85.44 98 ARG A CA 1
ATOM 749 C C . ARG A 1 98 ? 4.275 -14.578 -18.117 1.00 85.44 98 ARG A C 1
ATOM 751 O O . ARG A 1 98 ? 3.513 -14.042 -17.322 1.00 85.44 98 ARG A O 1
ATOM 758 N N . ARG A 1 99 ? 4.646 -15.860 -18.016 1.00 88.00 99 ARG A N 1
ATOM 759 C CA . ARG A 1 99 ? 4.194 -16.724 -16.912 1.00 88.00 99 ARG A CA 1
ATOM 760 C C . ARG A 1 99 ? 4.660 -16.207 -15.552 1.00 88.00 99 ARG A C 1
ATOM 762 O O . ARG A 1 99 ? 3.846 -16.148 -14.641 1.00 88.00 99 ARG A O 1
ATOM 769 N N . ARG A 1 100 ? 5.926 -15.786 -15.428 1.00 88.25 100 ARG A N 1
ATOM 770 C CA . ARG A 1 100 ? 6.440 -15.187 -14.182 1.00 88.25 100 ARG A CA 1
ATOM 771 C C . ARG A 1 100 ? 5.680 -13.923 -13.795 1.00 88.25 100 ARG A C 1
ATOM 773 O O . ARG A 1 100 ? 5.221 -13.842 -12.668 1.00 88.25 100 ARG A O 1
ATOM 780 N N . ALA A 1 101 ? 5.454 -13.014 -14.743 1.00 87.94 101 ALA A N 1
ATOM 781 C CA . ALA A 1 101 ? 4.707 -11.785 -14.482 1.00 87.94 101 ALA A CA 1
ATOM 782 C C . ALA A 1 101 ? 3.269 -12.053 -14.008 1.00 87.94 101 ALA A C 1
ATOM 784 O O . ALA A 1 101 ? 2.779 -11.366 -13.120 1.00 87.94 101 ALA A O 1
ATOM 785 N N . VAL A 1 102 ? 2.595 -13.061 -14.576 1.00 90.88 102 VAL A N 1
ATOM 786 C CA . VAL A 1 102 ? 1.254 -13.455 -14.116 1.00 90.88 102 VAL A CA 1
ATOM 787 C C . VAL A 1 102 ? 1.315 -14.025 -12.701 1.00 90.88 102 VAL A C 1
ATOM 789 O O . VAL A 1 102 ? 0.520 -13.615 -11.871 1.00 90.88 102 VAL A O 1
ATOM 792 N N . ILE A 1 103 ? 2.272 -14.908 -12.400 1.00 93.44 103 ILE A N 1
ATOM 793 C CA . ILE A 1 103 ? 2.430 -15.480 -11.054 1.00 93.44 103 ILE A CA 1
ATOM 794 C C . ILE A 1 103 ? 2.724 -14.385 -10.021 1.00 93.44 103 ILE A C 1
A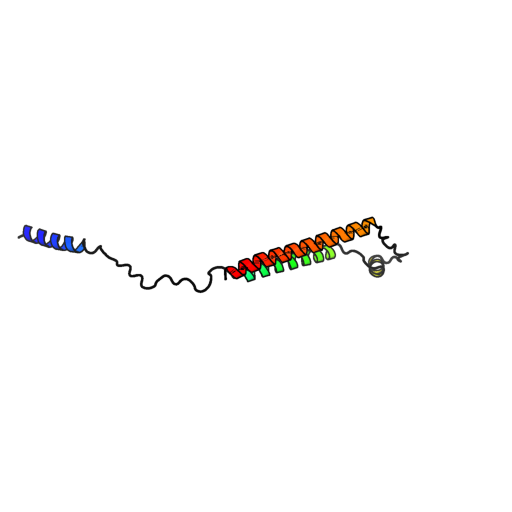TOM 796 O O . ILE A 1 103 ? 2.063 -14.340 -8.990 1.00 93.44 103 ILE A O 1
ATOM 800 N N . GLU A 1 104 ? 3.670 -13.486 -10.301 1.00 92.62 104 GLU A N 1
ATOM 801 C CA . GLU A 1 104 ? 4.016 -12.362 -9.418 1.00 92.62 104 GLU A CA 1
ATOM 802 C C . GLU A 1 104 ? 2.807 -11.453 -9.171 1.00 92.62 104 GLU A C 1
ATOM 804 O O . GLU A 1 104 ? 2.509 -11.114 -8.027 1.00 92.62 104 GLU A O 1
ATOM 809 N N . MET A 1 105 ? 2.058 -11.121 -10.225 1.00 92.50 105 MET A N 1
ATOM 810 C CA . MET A 1 105 ? 0.850 -10.307 -10.116 1.00 92.50 105 MET A CA 1
ATO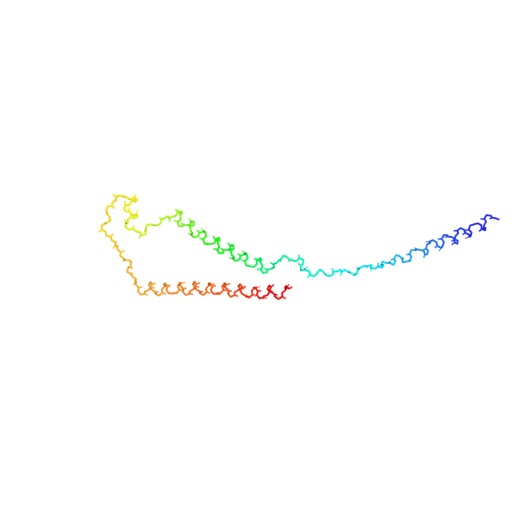M 811 C C . MET A 1 105 ? -0.255 -11.021 -9.328 1.00 92.50 105 MET A C 1
ATOM 813 O O . MET A 1 105 ? -0.891 -10.403 -8.479 1.00 92.50 105 MET A O 1
ATOM 817 N N . THR A 1 106 ? -0.475 -12.318 -9.557 1.00 94.56 106 THR A N 1
ATOM 818 C CA . THR A 1 106 ? -1.461 -13.106 -8.805 1.00 94.56 106 THR A CA 1
ATOM 819 C C . THR A 1 106 ? -1.087 -13.206 -7.328 1.00 94.56 106 THR A C 1
ATOM 821 O O . THR A 1 106 ? -1.955 -13.020 -6.480 1.00 94.56 106 THR A O 1
ATOM 824 N N . LEU A 1 107 ? 0.187 -13.447 -7.005 1.00 95.69 107 LEU A N 1
ATOM 825 C CA . LEU A 1 107 ? 0.667 -13.483 -5.622 1.00 95.69 107 LEU A CA 1
ATOM 826 C C . LEU A 1 107 ? 0.509 -12.125 -4.935 1.00 95.69 107 LEU A C 1
ATOM 828 O O . LEU A 1 107 ? 0.055 -12.076 -3.796 1.00 95.69 107 LEU A O 1
ATOM 832 N N . TYR A 1 108 ? 0.824 -11.031 -5.632 1.00 93.25 108 TYR A N 1
ATOM 833 C CA . TYR A 1 108 ? 0.626 -9.681 -5.113 1.00 93.25 108 TYR A CA 1
ATOM 834 C C . TYR A 1 108 ? -0.852 -9.397 -4.814 1.00 93.25 108 TYR A C 1
ATOM 836 O O . TYR A 1 108 ? -1.189 -8.968 -3.713 1.00 93.25 108 TYR A O 1
ATOM 844 N N . VAL A 1 109 ? -1.749 -9.703 -5.757 1.00 95.56 109 VAL A N 1
ATOM 845 C CA . VAL A 1 109 ? -3.198 -9.532 -5.567 1.00 95.56 109 VAL A CA 1
ATOM 846 C C . VAL A 1 109 ? -3.705 -10.385 -4.404 1.00 95.56 109 VAL A C 1
ATOM 848 O O . VAL A 1 109 ? -4.484 -9.901 -3.587 1.00 95.56 109 VAL A O 1
ATOM 851 N N . LEU A 1 110 ? -3.241 -11.631 -4.291 1.00 96.94 110 LEU A N 1
ATOM 852 C CA . LEU A 1 110 ? -3.622 -12.529 -3.204 1.00 96.94 110 LEU A CA 1
ATOM 853 C C . LEU A 1 110 ? -3.127 -12.022 -1.843 1.00 96.94 110 LEU A C 1
ATOM 855 O O . LEU A 1 110 ? -3.875 -12.071 -0.870 1.00 96.94 110 LEU A O 1
ATOM 859 N N . ALA A 1 111 ? -1.907 -11.488 -1.774 1.00 94.12 111 ALA A N 1
ATOM 860 C CA . ALA A 1 111 ? -1.368 -10.888 -0.558 1.00 94.12 111 ALA A CA 1
ATOM 861 C C . ALA A 1 111 ? -2.179 -9.656 -0.121 1.00 94.12 111 ALA A C 1
ATOM 863 O O . ALA A 1 111 ? -2.537 -9.542 1.050 1.00 94.12 111 ALA A O 1
ATOM 864 N N . VAL A 1 112 ? -2.530 -8.768 -1.059 1.00 93.44 112 VAL A N 1
ATOM 865 C CA . VAL A 1 112 ? -3.373 -7.593 -0.779 1.00 93.44 112 VAL A CA 1
ATOM 866 C C . VAL A 1 112 ? -4.774 -8.015 -0.332 1.00 93.44 112 VAL A C 1
ATOM 868 O O . VAL A 1 112 ? -5.286 -7.490 0.654 1.00 93.44 112 VAL A O 1
ATOM 871 N N . ALA A 1 113 ? -5.383 -8.995 -1.002 1.00 95.19 113 ALA A N 1
ATOM 872 C CA . ALA A 1 113 ? -6.685 -9.527 -0.610 1.00 95.19 113 ALA A CA 1
ATOM 873 C C . ALA A 1 113 ? -6.648 -10.150 0.796 1.00 95.19 113 ALA A C 1
ATOM 875 O O . ALA A 1 113 ? -7.536 -9.890 1.605 1.00 95.19 113 ALA A O 1
ATOM 876 N N . GLY A 1 114 ? -5.599 -10.915 1.114 1.00 95.88 114 GLY A N 1
ATOM 877 C CA . GLY A 1 114 ? -5.383 -11.482 2.445 1.00 95.88 114 GLY A CA 1
ATOM 878 C C . GLY A 1 114 ? -5.229 -10.411 3.527 1.00 95.88 114 GLY A C 1
ATOM 879 O O . GLY A 1 114 ? -5.825 -10.532 4.596 1.00 95.88 114 GLY A O 1
ATOM 880 N N . LEU A 1 115 ? -4.499 -9.330 3.238 1.00 93.19 115 LEU A N 1
ATOM 881 C CA . LEU A 1 115 ? -4.354 -8.193 4.149 1.00 93.19 115 LEU A CA 1
ATOM 882 C C . LEU A 1 115 ? -5.701 -7.505 4.423 1.00 93.19 115 LEU A C 1
ATOM 884 O O . LEU A 1 115 ? -6.022 -7.225 5.577 1.00 93.19 115 LEU A O 1
ATOM 888 N N . LEU A 1 116 ? -6.504 -7.267 3.381 1.00 93.31 116 LEU A N 1
ATOM 889 C CA . LEU A 1 116 ? -7.833 -6.662 3.519 1.00 93.31 116 LEU A CA 1
ATOM 890 C C . LEU A 1 116 ? -8.801 -7.564 4.293 1.00 93.31 116 LEU A C 1
ATOM 892 O O . LEU A 1 116 ? -9.564 -7.068 5.120 1.00 93.31 116 LEU A O 1
ATOM 896 N N . LEU A 1 117 ? -8.747 -8.881 4.072 1.00 95.19 117 LEU A N 1
ATOM 897 C CA . LEU A 1 117 ? -9.524 -9.852 4.843 1.00 95.19 117 LEU A CA 1
ATOM 898 C C . LEU A 1 117 ? -9.127 -9.841 6.322 1.00 95.19 117 LEU A C 1
ATOM 900 O O . LEU A 1 117 ? -10.002 -9.757 7.179 1.00 95.19 117 LEU A O 1
ATOM 904 N N . ALA A 1 118 ? -7.827 -9.874 6.628 1.00 91.88 118 ALA A N 1
ATOM 905 C CA . ALA A 1 118 ? -7.337 -9.810 8.004 1.00 91.88 118 ALA A CA 1
ATOM 906 C C . ALA A 1 118 ? -7.776 -8.513 8.700 1.00 91.88 118 ALA A C 1
ATOM 908 O O . ALA A 1 118 ? -8.265 -8.553 9.827 1.00 91.88 118 ALA A O 1
ATOM 909 N N . TYR A 1 119 ? -7.675 -7.376 8.008 1.00 91.75 119 TYR A N 1
ATOM 910 C CA . TYR A 1 119 ? -8.192 -6.101 8.495 1.00 91.75 119 TYR A CA 1
ATOM 911 C C . TYR A 1 119 ? -9.702 -6.158 8.768 1.00 91.75 119 TYR A C 1
ATOM 913 O O . TYR A 1 119 ? -10.141 -5.725 9.829 1.00 91.75 119 TYR A O 1
ATOM 921 N N . GLY A 1 120 ? -10.492 -6.736 7.858 1.00 90.88 120 GLY A N 1
ATOM 922 C CA . GLY A 1 120 ? -11.936 -6.901 8.035 1.00 90.88 120 GLY A CA 1
ATOM 923 C C . GLY A 1 120 ? -12.297 -7.755 9.254 1.00 90.88 120 GLY A C 1
ATOM 924 O O . GLY A 1 120 ? -13.170 -7.370 10.026 1.00 90.88 120 GLY A O 1
ATOM 925 N N . VAL A 1 121 ? -11.587 -8.868 9.474 1.00 91.62 121 VAL A N 1
ATOM 926 C CA . VAL A 1 121 ? -11.766 -9.729 10.657 1.00 91.62 121 VAL A CA 1
ATOM 927 C C . VAL A 1 121 ? -11.433 -8.969 11.940 1.00 91.62 121 VAL A C 1
ATOM 929 O O . VAL A 1 121 ? -12.218 -8.981 12.883 1.00 91.62 121 VAL A O 1
ATOM 932 N N . ILE A 1 122 ? -10.299 -8.264 11.973 1.00 88.88 122 ILE A N 1
ATOM 933 C CA . ILE A 1 122 ? -9.895 -7.469 13.141 1.00 88.88 122 ILE A CA 1
ATOM 934 C C . ILE A 1 122 ? -10.903 -6.346 13.404 1.00 88.88 122 ILE A C 1
ATOM 936 O O . ILE A 1 122 ? -11.224 -6.079 14.558 1.00 88.88 122 ILE A O 1
ATOM 940 N N . MET A 1 123 ? -11.424 -5.707 12.356 1.00 88.38 123 MET A N 1
ATOM 941 C CA . MET A 1 123 ? -12.432 -4.656 12.475 1.00 88.38 123 MET A CA 1
ATOM 942 C C . MET A 1 123 ? -13.762 -5.199 13.007 1.00 88.38 123 MET A C 1
ATOM 944 O O . MET A 1 123 ? -14.363 -4.561 13.864 1.00 88.38 123 MET A O 1
ATOM 948 N N . ALA A 1 124 ? -14.204 -6.376 12.553 1.00 87.56 124 ALA A N 1
ATOM 949 C CA . ALA A 1 124 ? -15.407 -7.029 13.071 1.00 87.56 124 ALA A CA 1
ATOM 950 C C . ALA A 1 124 ? -15.277 -7.315 14.574 1.00 87.56 124 ALA A C 1
ATOM 952 O O . ALA A 1 124 ? -16.130 -6.901 15.352 1.00 87.56 124 ALA A O 1
ATOM 953 N N . ILE A 1 125 ? -14.147 -7.896 14.990 1.00 86.69 125 ILE A N 1
ATOM 954 C CA . ILE A 1 125 ? -13.830 -8.119 16.407 1.00 86.69 125 ILE A CA 1
ATOM 955 C C . ILE A 1 125 ? -13.795 -6.782 17.161 1.00 86.69 125 ILE A C 1
ATOM 957 O O . ILE A 1 125 ? -14.351 -6.657 18.244 1.00 86.69 125 ILE A O 1
ATOM 961 N N . ALA A 1 126 ? -13.157 -5.753 16.599 1.00 83.56 126 ALA A N 1
ATOM 962 C CA . ALA A 1 126 ? -13.052 -4.446 17.241 1.00 83.56 126 ALA A CA 1
ATOM 963 C C . ALA A 1 126 ? -14.409 -3.747 17.422 1.00 83.56 126 ALA A C 1
ATOM 965 O O . ALA A 1 126 ? -14.522 -2.940 18.339 1.00 83.56 126 ALA A O 1
ATOM 966 N N . LEU A 1 127 ? -15.402 -4.040 16.577 1.00 81.25 127 LEU A N 1
ATOM 967 C CA . LEU A 1 127 ? -16.767 -3.520 16.685 1.00 81.25 127 LEU A CA 1
ATOM 968 C C . LEU A 1 127 ? -17.622 -4.299 17.691 1.00 81.25 127 LEU A C 1
ATOM 970 O O . LEU A 1 127 ? -18.502 -3.704 18.296 1.00 81.25 127 LEU A O 1
ATOM 974 N N . GLU A 1 128 ? -17.363 -5.593 17.900 1.00 76.44 128 GLU A N 1
ATOM 975 C CA . GLU A 1 128 ? -18.082 -6.412 18.893 1.00 76.44 128 GLU A CA 1
ATOM 976 C C . GLU A 1 128 ? -17.802 -5.997 20.350 1.00 76.44 128 GLU A C 1
ATOM 978 O O . GLU A 1 128 ? -18.599 -6.295 21.236 1.00 76.44 128 GLU A O 1
ATOM 983 N N . PHE A 1 129 ? -16.676 -5.320 20.610 1.00 64.00 129 PHE A N 1
ATOM 984 C CA . PHE A 1 129 ? -16.242 -4.893 21.950 1.00 64.00 129 PHE A CA 1
ATOM 985 C C . PHE A 1 129 ? -16.439 -3.389 22.238 1.00 64.00 129 PHE A C 1
ATOM 987 O O . PHE A 1 129 ? -15.852 -2.882 23.200 1.00 64.00 129 PHE A O 1
ATOM 994 N N . VAL A 1 130 ? -17.201 -2.677 21.403 1.00 61.53 130 VAL A N 1
ATOM 995 C CA . VAL A 1 130 ? -17.625 -1.275 21.608 1.00 61.53 130 VAL A CA 1
ATOM 996 C C . VAL A 1 130 ? -19.074 -1.265 22.067 1.00 61.53 130 VAL A C 1
ATOM 998 O O . VAL A 1 130 ? -19.343 -0.579 23.075 1.00 61.53 130 VAL A O 1
#

pLDDT: mean 75.37, std 15.01, range [44.75, 96.94]

Secondary structure (DSSP, 8-state):
-HHHHHHHHHHHHHHHTT--S------SS-----SS-SS--HHHHHHHHHHHHHHHHHHHHHHHHHHSPPP-SHHHHHHHH-------------HHHHHHHHHHHHHHHHHHHHHHHHHHHHHHHHHHT-

Foldseek 3Di:
DVVVVVVVVVVVVVVVVVVPPDPPVVVPDDPPPPPDPPDPLQLVVLVVVVVVVVVVVVVVVVVVCVVPPDDPDQVSCCVVPVDHDPDDDDDPCDPVNVVVVVVVVVVVVVVVVVVVVVSVVSNVVSVVVD

Sequence (130 aa):
DQLTKRRETLEISAEVDRSEDQVEFRVVEPPRVPTEPAAPNRPALVTASLGAAALGYGALGILMTLVWPAFYTRADLYEAMQIPVLGSIEKVRTGRARRRAVIEMTLYVLAVAGLLLAYGVIMAIALEFV